Protein AF-A0A1B6M4B5-F1 (afdb_monomer_lite)

Structure (mmCIF, N/CA/C/O backbone):
data_AF-A0A1B6M4B5-F1
#
_entry.id   AF-A0A1B6M4B5-F1
#
loop_
_atom_site.group_PDB
_atom_site.id
_atom_site.type_symbol
_atom_site.label_atom_id
_atom_site.label_alt_id
_atom_site.label_comp_id
_atom_site.label_asym_id
_atom_site.label_entity_id
_atom_site.label_seq_id
_atom_site.pdbx_PDB_ins_code
_atom_site.Cartn_x
_atom_site.Cartn_y
_atom_site.Cartn_z
_atom_site.occupancy
_atom_site.B_iso_or_equiv
_atom_site.auth_seq_id
_atom_site.auth_comp_id
_atom_site.auth_asym_id
_atom_site.auth_atom_id
_atom_site.pdbx_PDB_model_num
ATOM 1 N N . MET A 1 1 ? -1.282 10.742 -8.623 1.00 77.25 1 MET A N 1
ATOM 2 C CA . MET A 1 1 ? -0.950 9.739 -9.670 1.00 77.25 1 MET A CA 1
ATOM 3 C C . MET A 1 1 ? -0.933 8.311 -9.118 1.00 77.25 1 MET A C 1
ATOM 5 O O . MET A 1 1 ? -1.640 7.479 -9.667 1.00 77.25 1 MET A O 1
ATOM 9 N N . ILE A 1 2 ? -0.213 8.031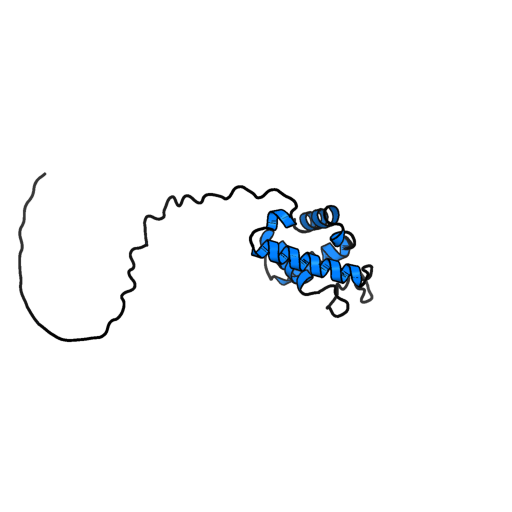 -8.024 1.00 92.38 2 ILE A N 1
ATOM 10 C CA . ILE A 1 2 ? -0.076 6.675 -7.445 1.00 92.38 2 ILE A CA 1
ATOM 11 C C . ILE A 1 2 ? -1.386 6.038 -6.992 1.00 92.38 2 ILE A C 1
ATOM 13 O O . ILE A 1 2 ? -1.622 4.876 -7.298 1.00 92.38 2 ILE A O 1
ATOM 17 N N . ILE A 1 3 ? -2.280 6.814 -6.380 1.00 93.06 3 ILE A N 1
ATOM 18 C CA . ILE A 1 3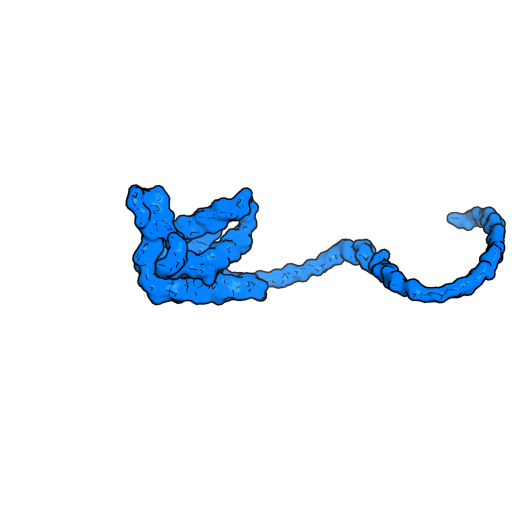 ? -3.611 6.338 -5.969 1.00 93.06 3 ILE A CA 1
ATOM 19 C C . ILE A 1 3 ? -4.362 5.682 -7.141 1.00 93.06 3 ILE A C 1
ATOM 21 O O . ILE A 1 3 ? -5.045 4.682 -6.957 1.00 93.06 3 ILE A O 1
ATOM 25 N N . ARG A 1 4 ? -4.199 6.185 -8.376 1.00 94.38 4 ARG A N 1
ATOM 26 C CA . ARG A 1 4 ? -4.843 5.594 -9.564 1.00 94.38 4 ARG A CA 1
ATOM 27 C C . ARG A 1 4 ? -4.273 4.213 -9.898 1.00 94.38 4 ARG A C 1
ATOM 29 O O . ARG A 1 4 ? -5.039 3.338 -10.276 1.00 94.38 4 ARG A O 1
ATOM 36 N N . ILE A 1 5 ? -2.961 4.029 -9.735 1.00 94.06 5 ILE A N 1
ATOM 37 C CA . ILE A 1 5 ? -2.277 2.745 -9.951 1.00 94.06 5 ILE A CA 1
ATOM 38 C C . ILE A 1 5 ? -2.714 1.732 -8.889 1.00 94.06 5 ILE A C 1
ATOM 40 O O . ILE A 1 5 ? -3.026 0.594 -9.220 1.00 94.06 5 ILE A O 1
ATOM 44 N N . LEU A 1 6 ? -2.788 2.145 -7.622 1.00 94.06 6 LEU A N 1
ATOM 45 C CA . LEU A 1 6 ? -3.238 1.267 -6.540 1.00 94.06 6 LEU A CA 1
ATOM 46 C C . LEU A 1 6 ? -4.714 0.892 -6.690 1.00 94.06 6 LEU A C 1
ATOM 48 O O . LEU A 1 6 ? -5.069 -0.271 -6.549 1.00 94.06 6 LEU A O 1
ATOM 52 N N . ARG A 1 7 ? -5.567 1.844 -7.079 1.00 94.69 7 ARG A N 1
ATOM 53 C CA . ARG A 1 7 ? -6.984 1.574 -7.349 1.00 94.69 7 ARG A CA 1
ATOM 54 C C . ARG A 1 7 ? -7.168 0.576 -8.494 1.00 94.69 7 ARG A C 1
ATOM 56 O O . ARG A 1 7 ? -8.068 -0.255 -8.439 1.00 94.69 7 ARG A O 1
ATOM 63 N N . ASP A 1 8 ? -6.330 0.654 -9.524 1.00 95.19 8 ASP A N 1
ATOM 64 C CA . ASP A 1 8 ? -6.285 -0.341 -10.596 1.00 95.19 8 ASP A CA 1
ATOM 65 C C . ASP A 1 8 ? -5.811 -1.718 -10.089 1.00 95.19 8 ASP A C 1
ATOM 67 O O . ASP A 1 8 ? -6.439 -2.734 -10.389 1.00 95.19 8 ASP A O 1
ATOM 71 N N . LEU A 1 9 ? -4.783 -1.762 -9.235 1.00 93.81 9 LEU A N 1
ATOM 72 C CA . LEU A 1 9 ? -4.328 -2.996 -8.586 1.00 93.81 9 LEU A CA 1
ATOM 73 C C . LEU A 1 9 ? -5.437 -3.656 -7.748 1.00 93.81 9 LEU A C 1
ATOM 75 O O . LEU A 1 9 ? -5.660 -4.854 -7.903 1.00 93.81 9 LEU A O 1
ATOM 79 N N . CYS A 1 10 ? -6.173 -2.889 -6.937 1.00 94.31 10 CYS A N 1
ATOM 80 C CA . CYS A 1 10 ? -7.315 -3.384 -6.156 1.00 94.31 10 CYS A CA 1
ATOM 81 C C . CYS A 1 10 ? -8.431 -3.970 -7.032 1.00 94.31 10 CYS A C 1
ATOM 83 O O . CYS A 1 10 ? -9.142 -4.869 -6.596 1.00 94.31 10 CYS A O 1
ATOM 85 N N . ARG A 1 11 ? -8.594 -3.482 -8.269 1.00 94.00 11 ARG A N 1
ATOM 86 C CA . ARG A 1 11 ? -9.589 -4.010 -9.217 1.00 94.00 11 ARG A CA 1
ATOM 87 C C . ARG A 1 11 ? -9.130 -5.298 -9.889 1.00 94.00 11 ARG A C 1
ATOM 89 O O . ARG A 1 11 ? -9.944 -6.187 -10.108 1.00 94.00 11 ARG A O 1
ATOM 96 N N . ARG A 1 12 ? -7.847 -5.390 -10.249 1.00 95.56 12 ARG A N 1
ATOM 97 C CA . ARG A 1 12 ? -7.286 -6.555 -10.955 1.00 95.56 12 ARG A CA 1
ATOM 98 C C . ARG A 1 12 ? -6.943 -7.716 -10.031 1.00 95.56 12 ARG A C 1
ATOM 100 O O . ARG A 1 12 ? -6.977 -8.859 -10.473 1.00 95.56 12 ARG A O 1
ATOM 107 N N . ASN A 1 13 ? -6.561 -7.432 -8.789 1.00 94.19 13 ASN A N 1
ATOM 108 C CA . ASN A 1 13 ? -6.131 -8.438 -7.829 1.00 94.19 13 ASN A CA 1
ATOM 109 C C . ASN A 1 13 ? -7.142 -8.549 -6.673 1.00 94.19 13 ASN A C 1
ATOM 111 O O . ASN A 1 13 ? -7.173 -7.658 -5.820 1.00 94.19 13 ASN A O 1
ATOM 115 N N . PRO A 1 14 ? -7.918 -9.649 -6.590 1.00 95.12 14 PRO A N 1
ATOM 116 C CA . PRO A 1 14 ? -8.906 -9.860 -5.532 1.00 95.12 14 PRO A CA 1
ATOM 117 C C . PRO A 1 14 ? -8.336 -9.786 -4.113 1.00 95.12 14 PRO A C 1
ATOM 119 O O . PRO A 1 14 ? -9.046 -9.369 -3.206 1.00 95.12 14 PRO A O 1
ATOM 122 N N . THR A 1 15 ? -7.056 -10.114 -3.909 1.00 96.56 15 THR A N 1
ATOM 123 C CA . THR A 1 15 ? -6.392 -9.983 -2.601 1.00 96.56 15 THR A CA 1
ATOM 124 C C . THR A 1 15 ? -6.340 -8.532 -2.119 1.00 96.56 15 THR A C 1
ATOM 126 O O . THR A 1 15 ? -6.353 -8.275 -0.921 1.00 96.56 15 THR A O 1
ATOM 129 N N . TRP A 1 16 ? -6.305 -7.573 -3.047 1.00 95.88 16 TRP A N 1
ATOM 130 C CA . TRP A 1 16 ? -6.233 -6.142 -2.750 1.00 95.88 16 TRP A CA 1
ATOM 131 C C . TRP A 1 16 ? -7.606 -5.467 -2.695 1.00 95.88 16 TRP A C 1
ATOM 133 O O . TRP A 1 16 ? -7.705 -4.332 -2.233 1.00 95.88 16 TRP A O 1
ATOM 143 N N . ALA A 1 17 ? -8.662 -6.149 -3.141 1.00 94.25 17 ALA A N 1
ATOM 144 C CA . ALA A 1 17 ? -10.024 -5.622 -3.170 1.00 94.25 17 ALA A CA 1
ATOM 145 C C . ALA A 1 17 ? -10.603 -5.250 -1.784 1.00 94.25 17 ALA A C 1
ATOM 147 O O . ALA A 1 17 ? -11.325 -4.255 -1.717 1.00 94.25 17 ALA A O 1
ATOM 148 N N . PRO A 1 18 ? -10.296 -5.967 -0.678 1.00 95.00 18 PRO A N 1
ATOM 149 C CA . PRO A 1 18 ? -10.784 -5.603 0.654 1.00 95.00 18 PRO A CA 1
ATOM 150 C C . PRO A 1 18 ? -10.216 -4.287 1.190 1.00 95.00 18 PRO A C 1
ATOM 152 O O . PRO A 1 18 ? -10.805 -3.691 2.091 1.00 95.00 18 PRO A O 1
ATOM 155 N N . LEU A 1 19 ? -9.070 -3.830 0.669 1.00 93.62 19 LEU A N 1
ATOM 156 C CA . LEU A 1 19 ? -8.479 -2.566 1.087 1.00 93.62 19 LEU A CA 1
ATOM 157 C C . LEU A 1 19 ? -9.391 -1.425 0.635 1.00 93.62 19 LEU A C 1
ATOM 159 O O . LEU A 1 19 ? -9.460 -1.092 -0.551 1.00 93.62 19 LEU A O 1
ATOM 163 N N . ASN A 1 20 ? -10.109 -0.837 1.590 1.00 91.94 20 ASN A N 1
ATOM 164 C CA . ASN A 1 20 ? -11.064 0.210 1.273 1.00 91.94 20 ASN A CA 1
ATOM 165 C C . ASN A 1 20 ? -10.347 1.442 0.662 1.00 91.94 20 ASN A C 1
ATOM 167 O O . ASN A 1 20 ? -9.166 1.685 0.947 1.00 91.94 20 ASN A O 1
ATOM 171 N N . PRO A 1 21 ? -11.036 2.233 -0.186 1.00 93.19 21 PRO A N 1
ATOM 172 C CA . PRO A 1 21 ? -10.405 3.349 -0.886 1.00 93.19 21 PRO A CA 1
ATOM 173 C C . PRO A 1 21 ? -9.773 4.387 0.045 1.00 93.19 21 PRO A C 1
ATOM 175 O O . PRO A 1 21 ? -8.709 4.912 -0.271 1.00 93.19 21 PRO A O 1
ATOM 178 N N . TRP A 1 22 ? -10.399 4.644 1.194 1.00 94.50 22 TRP A N 1
ATOM 179 C CA . TRP A 1 22 ? -9.927 5.626 2.163 1.00 94.50 22 TRP A CA 1
ATOM 180 C C . TRP A 1 22 ? -8.626 5.189 2.846 1.00 94.50 22 TRP A C 1
ATOM 182 O O . TRP A 1 22 ? -7.641 5.918 2.815 1.00 94.50 22 TRP A O 1
ATOM 192 N N . ALA A 1 23 ? -8.563 3.959 3.356 1.00 94.50 23 ALA A N 1
ATOM 193 C CA . ALA A 1 23 ? -7.370 3.362 3.946 1.00 94.50 23 ALA A CA 1
ATOM 194 C C . ALA A 1 23 ? -6.204 3.320 2.948 1.00 94.50 23 ALA A C 1
ATOM 196 O O . ALA A 1 23 ? -5.066 3.602 3.314 1.00 94.50 23 ALA A O 1
ATOM 197 N N . MET A 1 24 ? -6.474 3.021 1.674 1.00 95.31 24 MET A N 1
ATOM 198 C CA . MET A 1 24 ? -5.465 3.072 0.611 1.00 95.31 24 MET A CA 1
ATOM 199 C C . MET A 1 24 ? -4.934 4.497 0.382 1.00 95.31 24 MET A C 1
ATOM 201 O O . MET A 1 24 ? -3.726 4.686 0.207 1.00 95.31 24 MET A O 1
ATOM 205 N N . GLU A 1 25 ? -5.816 5.498 0.347 1.00 95.06 25 GLU A N 1
ATOM 206 C CA . GLU A 1 25 ? -5.442 6.904 0.165 1.00 95.06 25 GLU A CA 1
ATOM 207 C C . GLU A 1 25 ? -4.636 7.421 1.358 1.00 95.06 25 GLU A C 1
ATOM 209 O O . GLU A 1 25 ? -3.556 7.981 1.164 1.00 95.06 25 GLU A O 1
ATOM 214 N N . LEU A 1 26 ? -5.088 7.123 2.574 1.00 95.50 26 LEU A N 1
ATOM 215 C CA . LEU A 1 26 ? -4.419 7.471 3.822 1.00 95.50 26 LEU A CA 1
ATOM 216 C C . LEU A 1 26 ? -3.045 6.803 3.954 1.00 95.50 26 LEU A C 1
ATOM 218 O O . LEU A 1 26 ? -2.066 7.454 4.311 1.00 95.50 26 LEU A O 1
ATOM 222 N N . LEU A 1 27 ? -2.939 5.514 3.619 1.00 95.31 27 LEU A N 1
ATOM 223 C CA . LEU A 1 27 ? -1.659 4.809 3.560 1.00 95.31 27 LEU A CA 1
ATOM 224 C C . LEU A 1 27 ? -0.706 5.476 2.568 1.00 95.31 27 LEU A C 1
ATOM 226 O O . LEU A 1 27 ? 0.467 5.688 2.872 1.00 95.31 27 LEU A O 1
ATOM 230 N N . THR A 1 28 ? -1.209 5.800 1.376 1.00 95.06 28 THR A N 1
ATOM 231 C CA . THR A 1 28 ? -0.414 6.445 0.328 1.00 95.06 28 THR A CA 1
ATOM 232 C C . THR A 1 28 ? 0.099 7.802 0.795 1.00 95.06 28 THR A C 1
ATOM 234 O O . THR A 1 28 ? 1.278 8.094 0.609 1.00 95.06 28 THR A O 1
ATOM 237 N N . GLU A 1 29 ? -0.763 8.610 1.412 1.00 94.00 29 GLU A N 1
ATOM 238 C CA . GLU A 1 29 ? -0.405 9.910 1.978 1.00 94.00 29 GLU A CA 1
ATOM 239 C C . GLU A 1 29 ? 0.683 9.754 3.045 1.00 94.00 29 GLU A C 1
ATOM 241 O O . GLU A 1 29 ? 1.778 10.278 2.850 1.00 94.00 29 GLU A O 1
ATOM 246 N N . LYS A 1 30 ? 0.463 8.934 4.083 1.00 93.62 30 LYS A N 1
ATOM 247 C CA . LYS A 1 30 ? 1.431 8.746 5.178 1.00 93.62 30 LYS A CA 1
ATOM 248 C C . LYS A 1 30 ? 2.798 8.286 4.671 1.00 93.62 30 LYS A C 1
ATOM 250 O O . LYS A 1 30 ? 3.836 8.784 5.113 1.00 93.62 30 LYS A O 1
ATOM 255 N N . VAL A 1 31 ? 2.822 7.349 3.722 1.00 94.44 31 VAL A N 1
ATOM 256 C CA . VAL A 1 31 ? 4.073 6.825 3.156 1.00 94.44 31 VAL A CA 1
ATOM 257 C C . VAL A 1 31 ? 4.797 7.878 2.319 1.00 94.44 31 VAL A C 1
ATOM 259 O O . VAL A 1 31 ? 6.016 8.016 2.447 1.00 94.44 31 VAL A O 1
ATOM 262 N N . VAL A 1 32 ? 4.088 8.625 1.473 1.00 92.75 32 VAL A N 1
ATOM 263 C CA . VAL A 1 32 ? 4.705 9.648 0.615 1.00 92.75 32 VAL A CA 1
ATOM 264 C C . VAL A 1 32 ? 5.170 10.846 1.443 1.00 92.75 32 VAL A C 1
ATOM 266 O O . VAL A 1 32 ? 6.305 11.289 1.281 1.00 92.75 32 VAL A O 1
ATOM 269 N N . SER A 1 33 ? 4.354 11.315 2.385 1.00 92.75 33 SER A N 1
ATOM 270 C CA . SER A 1 33 ? 4.682 12.433 3.275 1.00 92.75 33 SER A CA 1
ATOM 271 C C . SER A 1 33 ? 5.886 12.133 4.175 1.00 92.75 33 SER A C 1
ATOM 273 O O . SER A 1 33 ? 6.675 13.029 4.469 1.00 92.75 33 SER A O 1
ATOM 275 N N . SER A 1 34 ? 6.119 10.861 4.527 1.00 92.69 34 SER A N 1
ATOM 276 C CA . SER A 1 34 ? 7.315 10.444 5.280 1.00 92.69 34 SER A CA 1
ATOM 277 C C . SER A 1 34 ? 8.646 10.623 4.530 1.00 92.69 34 SER A C 1
ATOM 279 O O . SER A 1 34 ? 9.709 10.523 5.139 1.00 92.69 34 SER A O 1
ATOM 281 N N . ALA A 1 35 ? 8.626 10.843 3.210 1.00 89.12 35 ALA A N 1
ATOM 282 C CA . ALA A 1 35 ? 9.840 10.891 2.393 1.00 89.12 35 ALA A CA 1
ATOM 283 C C . ALA A 1 35 ? 10.617 12.216 2.498 1.00 89.12 35 ALA A C 1
ATOM 285 O O . ALA A 1 35 ? 11.751 12.285 2.030 1.00 89.12 35 ALA A O 1
ATOM 286 N N . GLY A 1 36 ? 10.027 13.264 3.086 1.00 87.00 36 GLY A N 1
ATOM 287 C CA . GLY A 1 36 ? 10.688 14.561 3.284 1.00 87.00 36 GLY A CA 1
ATO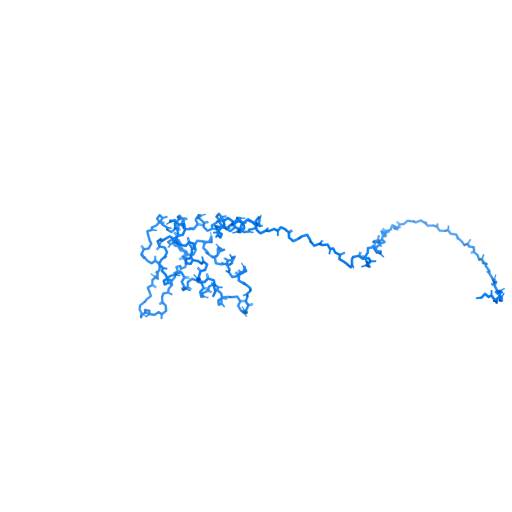M 288 C C . GLY A 1 36 ? 10.906 15.387 2.008 1.00 87.00 36 GLY A C 1
ATOM 289 O O . GLY A 1 36 ? 11.554 16.429 2.065 1.00 87.00 36 GLY A O 1
ATOM 290 N N . GLY A 1 37 ? 10.376 14.957 0.857 1.00 89.25 37 GLY A N 1
ATOM 291 C CA . GLY A 1 37 ? 10.489 15.693 -0.401 1.00 89.25 37 GLY A CA 1
ATOM 292 C C . GLY A 1 37 ? 9.751 15.043 -1.580 1.00 89.25 37 GLY A C 1
ATOM 293 O O . GLY A 1 37 ? 9.209 13.943 -1.448 1.00 89.25 37 GLY A O 1
ATOM 294 N N . PRO A 1 38 ? 9.717 15.714 -2.749 1.00 89.12 38 PRO A N 1
ATOM 295 C CA . PRO A 1 38 ? 9.091 15.182 -3.955 1.00 89.12 38 PRO A CA 1
ATOM 296 C C . PRO A 1 38 ? 9.774 13.896 -4.420 1.00 89.12 38 PRO A C 1
ATOM 298 O O . PRO A 1 38 ? 11.001 13.802 -4.424 1.00 89.12 38 PRO A O 1
ATOM 301 N N . MET A 1 39 ? 8.987 12.922 -4.878 1.00 92.56 39 MET A N 1
ATOM 302 C CA . MET A 1 39 ? 9.516 11.626 -5.294 1.00 92.56 39 MET A CA 1
ATOM 303 C C . MET A 1 39 ? 8.901 11.130 -6.605 1.00 92.56 39 MET A C 1
ATOM 305 O O . MET A 1 39 ? 7.724 11.389 -6.878 1.00 92.56 39 MET A O 1
ATOM 309 N N . PRO A 1 40 ? 9.674 10.401 -7.430 1.00 93.19 40 PRO A N 1
ATOM 310 C CA . PRO A 1 40 ? 9.159 9.835 -8.661 1.00 93.19 40 PRO A CA 1
ATOM 311 C C . PRO A 1 40 ? 8.140 8.725 -8.362 1.00 93.19 40 PRO A C 1
ATOM 313 O O . PRO A 1 40 ? 8.227 8.040 -7.340 1.00 93.19 40 PRO A O 1
ATOM 316 N N . PRO A 1 41 ? 7.192 8.479 -9.278 1.00 92.31 41 PRO A N 1
ATOM 317 C CA . PRO A 1 41 ? 6.094 7.555 -9.030 1.00 92.31 41 PRO A CA 1
ATOM 318 C C . PRO A 1 41 ? 6.548 6.104 -8.808 1.00 92.31 41 PRO A C 1
ATOM 320 O O . PRO A 1 41 ? 5.952 5.386 -8.009 1.00 92.31 41 PRO A O 1
ATOM 323 N N . GLY A 1 42 ? 7.620 5.670 -9.477 1.00 93.25 42 GLY A N 1
ATOM 324 C CA . GLY A 1 42 ? 8.189 4.341 -9.243 1.00 93.25 42 GLY A CA 1
ATOM 325 C C . GLY A 1 42 ? 8.664 4.161 -7.800 1.00 93.25 42 GLY A C 1
ATOM 326 O O . GLY A 1 42 ? 8.382 3.136 -7.188 1.00 93.25 42 GLY A O 1
ATOM 327 N N . GLU A 1 43 ? 9.311 5.182 -7.237 1.00 93.88 43 GLU A N 1
ATOM 328 C CA . GLU A 1 43 ? 9.804 5.150 -5.858 1.00 93.88 43 GLU A CA 1
ATOM 329 C C . GLU A 1 43 ? 8.661 5.240 -4.842 1.00 93.88 43 GLU A C 1
ATOM 331 O O . GLU A 1 43 ? 8.647 4.500 -3.861 1.00 93.88 43 GLU A O 1
ATOM 336 N N . ALA A 1 44 ? 7.650 6.075 -5.106 1.00 95.38 44 ALA A N 1
ATOM 337 C CA . ALA A 1 44 ? 6.451 6.134 -4.272 1.00 95.38 44 ALA A CA 1
ATOM 338 C C . ALA A 1 44 ? 5.741 4.772 -4.199 1.00 95.38 44 ALA A C 1
ATOM 340 O O . ALA A 1 44 ? 5.413 4.302 -3.111 1.00 95.38 44 ALA A O 1
ATOM 341 N N . LEU A 1 45 ? 5.542 4.105 -5.344 1.00 95.81 45 LEU A N 1
ATOM 342 C CA . LEU A 1 45 ? 4.930 2.776 -5.377 1.00 95.81 45 LEU A CA 1
ATOM 343 C C . LEU A 1 45 ? 5.773 1.753 -4.606 1.00 95.81 45 LEU A C 1
ATOM 345 O O . LEU A 1 45 ? 5.224 0.986 -3.820 1.00 95.81 45 LEU A O 1
ATOM 349 N N . ARG A 1 46 ? 7.097 1.763 -4.799 1.00 96.12 46 ARG A N 1
ATOM 350 C CA . ARG A 1 46 ? 8.015 0.881 -4.074 1.00 96.12 46 ARG A CA 1
ATOM 351 C C . ARG A 1 46 ? 7.876 1.041 -2.561 1.00 96.12 46 ARG A C 1
ATOM 353 O O . ARG A 1 46 ? 7.691 0.042 -1.876 1.00 96.12 46 ARG A O 1
ATOM 360 N N . ARG A 1 47 ? 7.907 2.273 -2.046 1.00 96.81 47 ARG A N 1
ATOM 361 C CA . ARG A 1 47 ? 7.788 2.533 -0.602 1.00 96.81 47 ARG A CA 1
ATOM 362 C C . ARG A 1 47 ? 6.445 2.100 -0.028 1.00 96.81 47 ARG A C 1
ATOM 364 O O . ARG A 1 47 ? 6.395 1.619 1.097 1.00 96.81 47 ARG A O 1
ATOM 371 N N . ILE A 1 48 ? 5.358 2.237 -0.787 1.00 96.38 48 ILE A N 1
ATOM 372 C CA . ILE A 1 48 ? 4.037 1.756 -0.352 1.00 96.38 48 ILE A CA 1
ATOM 373 C C . ILE A 1 48 ? 4.040 0.230 -0.241 1.00 96.38 48 ILE A C 1
ATOM 375 O O . ILE A 1 48 ? 3.544 -0.314 0.744 1.00 96.38 48 ILE A O 1
ATOM 379 N N . LEU A 1 49 ? 4.648 -0.463 -1.210 1.00 97.19 49 LEU A N 1
ATOM 380 C CA . LEU A 1 49 ? 4.832 -1.911 -1.132 1.00 97.19 49 LEU A CA 1
ATOM 381 C C . LEU A 1 49 ? 5.721 -2.305 0.054 1.00 97.19 49 LEU A C 1
ATOM 383 O O . LEU A 1 49 ? 5.406 -3.283 0.720 1.00 97.19 49 LEU A O 1
ATOM 387 N N . GLU A 1 50 ? 6.786 -1.556 0.351 1.00 97.06 50 GLU A N 1
ATOM 388 C CA . GLU A 1 50 ? 7.647 -1.771 1.527 1.00 97.06 50 GLU A CA 1
ATOM 389 C C . GLU A 1 50 ? 6.877 -1.598 2.842 1.00 97.06 50 GLU A C 1
ATOM 391 O O . GLU A 1 50 ? 6.956 -2.472 3.703 1.00 97.06 50 GLU A O 1
ATOM 396 N N . ALA A 1 51 ? 6.076 -0.537 2.972 1.00 96.25 51 ALA A N 1
ATOM 397 C CA . ALA A 1 51 ? 5.252 -0.284 4.154 1.00 96.25 51 ALA A CA 1
ATOM 398 C C . ALA A 1 51 ? 4.180 -1.365 4.371 1.00 96.25 51 ALA A C 1
ATOM 400 O O . ALA A 1 51 ? 3.932 -1.790 5.494 1.00 96.25 51 ALA A O 1
ATOM 401 N N . LEU A 1 52 ? 3.553 -1.855 3.302 1.00 95.88 52 LEU A N 1
ATOM 402 C CA . LEU A 1 52 ? 2.623 -2.981 3.407 1.00 95.88 52 LEU A CA 1
ATOM 403 C C . LEU A 1 52 ? 3.351 -4.283 3.743 1.00 95.88 52 LEU A C 1
ATOM 405 O O . LEU A 1 52 ? 2.895 -5.046 4.588 1.00 95.88 52 LEU A O 1
ATOM 409 N N . SER A 1 53 ? 4.509 -4.514 3.123 1.00 97.31 53 SER A N 1
ATOM 410 C CA . SER A 1 53 ? 5.316 -5.720 3.332 1.00 97.31 53 SER A CA 1
ATOM 411 C C . SER A 1 53 ? 5.867 -5.835 4.750 1.00 97.31 53 SER A C 1
ATOM 413 O O . SER A 1 53 ? 6.064 -6.955 5.224 1.00 97.31 53 SER A O 1
ATOM 415 N N . SER A 1 54 ? 6.116 -4.702 5.417 1.00 95.88 54 SER A N 1
ATOM 416 C CA . SER A 1 54 ? 6.554 -4.658 6.815 1.00 95.88 54 SER A CA 1
ATOM 417 C C . SER A 1 54 ? 5.441 -4.993 7.811 1.00 95.88 54 SER A C 1
ATOM 419 O O . SER A 1 54 ? 5.718 -5.105 9.002 1.00 95.88 54 SER A O 1
ATOM 421 N N . GLY A 1 55 ? 4.202 -5.182 7.342 1.00 95.25 55 GLY A N 1
ATOM 422 C CA . GLY A 1 55 ? 3.076 -5.570 8.182 1.00 95.25 55 GLY A CA 1
ATOM 423 C C . GLY A 1 55 ? 2.387 -4.395 8.873 1.00 95.25 55 GLY A C 1
ATOM 424 O O . GLY A 1 55 ? 1.819 -4.579 9.945 1.00 95.25 55 GLY A O 1
ATOM 425 N N . VAL A 1 56 ? 2.390 -3.195 8.273 1.00 94.94 56 VAL A N 1
ATOM 426 C CA . VAL A 1 56 ? 1.724 -2.000 8.839 1.00 94.94 56 VAL A CA 1
ATOM 427 C C . VAL A 1 56 ? 0.239 -2.226 9.174 1.00 94.94 56 VAL A C 1
ATOM 429 O O . VAL A 1 56 ? -0.284 -1.606 10.096 1.00 94.94 56 VAL A O 1
ATOM 432 N N . LEU A 1 57 ? -0.420 -3.138 8.447 1.00 94.56 57 LEU A N 1
ATOM 433 C CA . LEU A 1 57 ? -1.827 -3.507 8.624 1.00 94.56 57 LEU A CA 1
ATOM 434 C C . LEU A 1 57 ? -2.036 -4.752 9.496 1.00 94.56 57 LEU A C 1
ATOM 436 O O . LEU A 1 57 ? -3.180 -5.162 9.665 1.00 94.56 57 LEU A O 1
ATOM 440 N N . LEU A 1 58 ? -0.990 -5.407 10.002 1.00 94.69 58 LEU A N 1
ATOM 441 C CA . LEU A 1 58 ? -1.169 -6.577 10.868 1.00 94.69 58 LEU A CA 1
ATOM 442 C C . LEU A 1 58 ? -1.696 -6.151 12.251 1.00 94.69 58 LEU A C 1
ATOM 444 O O . LEU A 1 58 ? -1.489 -5.004 12.643 1.00 94.69 58 LEU A O 1
ATOM 448 N N . PRO A 1 59 ? -2.341 -7.047 13.025 1.00 87.56 59 PRO A N 1
ATOM 449 C CA . PRO A 1 59 ? -2.907 -6.694 14.333 1.00 87.56 59 PRO A CA 1
ATOM 450 C C . PRO A 1 59 ? -1.896 -6.145 15.353 1.00 87.56 59 PRO A C 1
ATOM 452 O O . PRO A 1 59 ? -2.286 -5.419 16.259 1.00 87.56 59 PRO A O 1
ATOM 455 N N . GLN A 1 60 ? -0.608 -6.488 15.223 1.00 84.56 60 GLN A N 1
ATOM 456 C CA . GLN A 1 60 ? 0.475 -5.940 16.057 1.00 84.56 60 GLN A CA 1
ATOM 457 C C . GLN A 1 60 ? 1.201 -4.750 15.401 1.00 84.56 60 GLN A C 1
ATOM 459 O O . GLN A 1 60 ? 2.176 -4.237 15.948 1.00 84.56 60 GLN A O 1
ATOM 464 N N . GLY A 1 61 ? 0.770 -4.343 14.207 1.00 83.81 61 GLY A N 1
ATOM 465 C CA . GLY A 1 61 ? 1.303 -3.196 13.487 1.00 83.81 61 GLY A CA 1
ATOM 466 C C . GLY A 1 61 ? 0.759 -1.868 14.022 1.00 83.81 61 GLY A C 1
ATOM 467 O O . GLY A 1 61 ? -0.182 -1.842 14.813 1.00 83.81 61 GLY A O 1
ATOM 468 N N . PRO A 1 62 ? 1.325 -0.737 13.575 1.00 85.81 62 PRO A N 1
ATOM 469 C CA . PRO A 1 62 ? 0.871 0.591 13.986 1.00 85.81 62 PRO A CA 1
ATOM 470 C C . PRO A 1 62 ? -0.544 0.949 13.490 1.00 85.81 62 PRO A C 1
ATOM 472 O O . PRO A 1 62 ? -1.139 1.888 14.013 1.00 85.81 62 PRO A O 1
ATOM 475 N N . GLY A 1 63 ? -1.082 0.237 12.490 1.00 86.88 63 GLY A N 1
ATOM 476 C CA . GLY A 1 63 ? -2.403 0.500 11.915 1.00 86.88 63 GLY A CA 1
ATOM 477 C C . GLY A 1 63 ? -2.475 1.791 11.090 1.00 86.88 63 GLY A C 1
ATOM 478 O O . GLY A 1 63 ? -1.463 2.438 10.803 1.00 86.88 63 GLY A O 1
ATOM 479 N N . LEU A 1 64 ? -3.691 2.168 10.679 1.00 93.31 64 LEU A N 1
ATOM 480 C CA . LEU A 1 64 ? -3.958 3.387 9.911 1.00 93.31 64 LEU A CA 1
ATOM 481 C C . LEU A 1 64 ? -4.948 4.284 10.653 1.00 93.31 64 LEU A C 1
ATOM 483 O O . LEU A 1 64 ? -6.140 4.249 10.379 1.00 93.31 64 LEU A O 1
ATOM 487 N N . LEU A 1 65 ? -4.448 5.116 11.567 1.00 93.75 65 LEU A N 1
ATOM 488 C CA . LEU A 1 65 ? -5.294 6.066 12.293 1.00 93.75 65 LEU A CA 1
ATOM 489 C C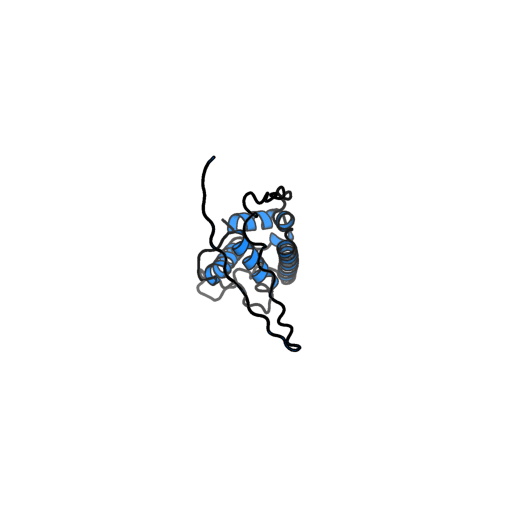 . LEU A 1 65 ? -5.934 7.090 11.347 1.00 93.75 65 LEU A C 1
ATOM 491 O O . LEU A 1 65 ? -5.205 7.805 10.646 1.00 93.75 65 LEU A O 1
ATOM 495 N N . ASP A 1 66 ? -7.260 7.177 11.386 1.00 94.69 66 ASP A N 1
ATOM 496 C CA . ASP A 1 66 ? -8.066 8.101 10.599 1.00 94.69 66 ASP A CA 1
ATOM 497 C C . ASP A 1 66 ? -7.997 9.537 11.161 1.00 94.69 66 ASP A C 1
ATOM 499 O O . ASP A 1 66 ? -8.433 9.771 12.288 1.00 94.69 66 ASP A O 1
ATOM 503 N N . PRO A 1 67 ? -7.454 10.519 10.414 1.00 93.81 67 PRO A N 1
ATOM 504 C CA . PRO A 1 67 ? -7.393 11.911 10.860 1.00 93.81 67 PRO A CA 1
ATOM 505 C C . PRO A 1 67 ? -8.742 12.645 10.775 1.00 93.81 67 PRO A C 1
ATOM 507 O O . PRO A 1 67 ? -8.840 13.774 11.255 1.00 93.81 67 PRO A O 1
ATOM 510 N N . CYS A 1 68 ? -9.751 12.059 10.124 1.00 93.94 68 CYS A N 1
ATOM 511 C CA . CYS A 1 68 ? -11.084 12.641 9.978 1.00 93.94 68 CYS A CA 1
ATOM 512 C C . CYS A 1 68 ? -12.049 12.223 11.096 1.00 93.94 68 CYS A C 1
ATOM 514 O O . CYS A 1 68 ? -13.146 12.775 11.179 1.00 93.94 68 CYS A O 1
ATOM 516 N N . GLU A 1 69 ? -11.638 11.301 11.967 1.00 93.75 69 GLU A N 1
ATOM 517 C CA . GLU A 1 69 ? -12.411 10.859 13.123 1.00 93.75 69 GLU A CA 1
ATOM 518 C C . GLU A 1 69 ? -11.941 11.554 14.405 1.00 93.75 69 GLU A C 1
ATOM 520 O O . GLU A 1 69 ? -10.761 11.858 14.587 1.00 93.75 69 GLU A O 1
ATOM 525 N N . LYS A 1 70 ? -12.883 11.831 15.314 1.00 93.62 70 LYS A N 1
ATOM 526 C CA . LYS A 1 70 ? -12.569 12.469 16.604 1.00 93.62 70 LYS A CA 1
ATOM 527 C C . LYS A 1 70 ? -11.881 11.497 17.566 1.00 93.62 70 LYS A C 1
ATOM 529 O O . LYS A 1 70 ? -10.970 11.887 18.293 1.00 93.62 70 LYS A O 1
ATOM 534 N N . GLU A 1 71 ? -12.359 10.259 17.588 1.00 93.94 71 GLU A N 1
ATOM 535 C CA . GLU A 1 71 ? -11.794 9.170 18.380 1.00 93.94 71 GLU A CA 1
ATOM 536 C C . GLU A 1 71 ? -10.711 8.435 17.572 1.00 93.94 71 GLU A C 1
ATOM 538 O O . GLU A 1 71 ? -10.734 8.478 16.340 1.00 93.94 71 GLU A O 1
ATOM 543 N N . PRO A 1 72 ? -9.757 7.745 18.224 1.00 90.62 72 PRO A N 1
ATOM 544 C CA . PRO A 1 72 ? -8.690 7.042 17.524 1.00 90.62 72 PRO A CA 1
ATOM 545 C C . PRO A 1 72 ? -9.220 5.790 16.804 1.00 90.62 72 PRO A C 1
ATOM 547 O O . PRO A 1 72 ? -9.223 4.689 17.354 1.00 90.62 72 PRO A O 1
ATOM 550 N N . VAL A 1 73 ? -9.666 5.966 15.559 1.00 92.75 73 VAL A N 1
ATOM 551 C CA . VAL A 1 73 ? -10.236 4.908 14.712 1.00 92.75 73 VAL A CA 1
ATOM 552 C C . VAL A 1 73 ? -9.203 4.422 13.694 1.00 92.75 73 VAL A C 1
ATOM 554 O O . VAL A 1 73 ? -8.552 5.217 13.020 1.00 92.75 73 VAL A O 1
ATOM 557 N N . ASP A 1 74 ? -9.058 3.102 13.557 1.00 92.62 74 ASP A N 1
ATOM 558 C CA . ASP A 1 74 ? -8.275 2.490 12.477 1.00 92.62 74 ASP A CA 1
ATOM 559 C C . ASP A 1 74 ? -9.108 2.461 11.185 1.00 92.62 74 ASP A C 1
ATOM 561 O O . ASP A 1 74 ? -10.084 1.719 11.076 1.00 92.62 74 ASP A O 1
ATOM 565 N N . ALA A 1 75 ? -8.688 3.212 10.169 1.00 94.19 75 ALA A N 1
ATOM 566 C CA . ALA A 1 75 ? -9.302 3.237 8.843 1.00 94.19 75 ALA A CA 1
ATOM 567 C C . ALA A 1 75 ? -9.294 1.855 8.161 1.00 94.19 75 ALA A C 1
ATOM 569 O O . ALA A 1 75 ? -10.067 1.611 7.233 1.00 94.19 75 ALA A O 1
ATOM 570 N N . SER A 1 76 ? -8.431 0.936 8.610 1.00 91.94 76 SER A N 1
ATOM 571 C CA . SER A 1 76 ? -8.365 -0.444 8.124 1.00 91.94 76 SER A CA 1
ATOM 572 C C . SER A 1 76 ? -9.170 -1.448 8.961 1.00 91.94 76 SER A C 1
ATOM 574 O O . SER A 1 76 ? -9.160 -2.635 8.639 1.00 91.94 76 SER A O 1
ATOM 576 N N . ALA A 1 77 ? -9.923 -1.001 9.977 1.00 89.88 77 ALA A N 1
ATOM 577 C CA . ALA A 1 77 ? -10.658 -1.860 10.916 1.00 89.88 77 ALA A CA 1
ATOM 578 C C . ALA A 1 77 ? -11.626 -2.856 10.252 1.00 89.88 77 ALA A C 1
ATOM 580 O O . ALA A 1 77 ? -11.861 -3.931 10.797 1.00 89.88 77 ALA A O 1
ATOM 581 N N . GLY A 1 78 ? -12.148 -2.538 9.063 1.00 90.56 78 GLY A N 1
ATOM 582 C CA . GLY A 1 78 ? -13.016 -3.437 8.293 1.00 90.56 78 GLY A CA 1
ATOM 583 C C . GLY A 1 78 ? -12.320 -4.678 7.714 1.00 90.56 78 GLY A C 1
ATOM 584 O O . GLY A 1 78 ? -13.005 -5.574 7.228 1.00 90.56 78 GLY A O 1
ATOM 585 N N . LEU A 1 79 ? -10.983 -4.747 7.747 1.00 94.62 79 LEU A N 1
ATOM 586 C CA . LEU A 1 79 ? -10.224 -5.905 7.278 1.00 94.62 79 LEU A CA 1
ATOM 587 C C . LEU A 1 79 ? -10.193 -7.019 8.326 1.00 94.62 79 LEU A C 1
ATOM 589 O O . LEU A 1 79 ? -9.787 -6.802 9.473 1.00 94.62 79 LEU A O 1
ATOM 593 N N . THR A 1 80 ? -10.511 -8.240 7.898 1.00 95.88 80 THR A N 1
ATOM 594 C CA . THR A 1 80 ? -10.333 -9.434 8.732 1.00 95.88 80 THR A CA 1
ATOM 595 C C . THR A 1 80 ? -8.843 -9.745 8.944 1.00 95.88 80 THR A C 1
ATOM 597 O O . THR A 1 80 ? -8.009 -9.345 8.124 1.00 95.88 80 THR A O 1
ATOM 600 N N . PRO A 1 81 ? -8.471 -10.494 10.002 1.00 94.88 81 PRO A N 1
ATOM 601 C CA . PRO A 1 81 ? -7.084 -10.918 10.208 1.00 94.88 81 PRO A CA 1
ATOM 602 C C . PRO A 1 81 ? -6.488 -11.628 8.984 1.00 94.88 81 PRO A C 1
ATOM 604 O O . PRO A 1 81 ? -5.398 -11.273 8.545 1.00 94.88 81 PRO A O 1
ATOM 607 N N . GLN A 1 82 ? -7.255 -12.525 8.354 1.00 96.69 82 GLN A N 1
ATOM 608 C CA . GLN A 1 82 ? -6.825 -13.221 7.139 1.00 96.69 82 GLN A CA 1
ATOM 609 C C . GLN A 1 82 ? -6.579 -12.253 5.975 1.00 96.69 82 GLN A C 1
ATOM 611 O O . GLN A 1 82 ? -5.558 -12.342 5.304 1.00 96.69 82 GLN A O 1
ATOM 616 N N . GLN A 1 83 ? -7.469 -11.279 5.756 1.00 96.75 83 GLN A N 1
ATOM 617 C CA . GLN A 1 83 ? -7.283 -10.286 4.692 1.00 96.75 83 GLN A CA 1
ATOM 618 C C . GLN A 1 83 ? -6.027 -9.437 4.914 1.00 96.75 83 GLN A C 1
ATOM 620 O O . GLN A 1 83 ? -5.341 -9.092 3.954 1.00 96.75 83 GLN A O 1
ATOM 625 N N . ARG A 1 84 ? -5.706 -9.106 6.172 1.00 96.50 84 ARG A N 1
ATOM 626 C CA . ARG A 1 84 ? -4.483 -8.370 6.533 1.00 96.50 84 ARG A CA 1
ATOM 627 C C . ARG A 1 84 ? -3.229 -9.193 6.221 1.00 96.50 84 ARG A C 1
ATOM 629 O O . ARG A 1 84 ? -2.268 -8.649 5.669 1.00 96.50 84 ARG A O 1
ATOM 636 N N . GLU A 1 85 ? -3.242 -10.488 6.525 1.00 97.25 85 GLU A N 1
ATOM 637 C CA . GLU A 1 85 ? -2.156 -11.416 6.188 1.00 97.25 85 GLU A CA 1
ATOM 638 C C . GLU A 1 85 ? -1.998 -11.584 4.674 1.00 97.25 85 GLU A C 1
ATOM 640 O O . GLU A 1 85 ? -0.891 -11.428 4.154 1.00 97.25 85 GLU A O 1
ATOM 645 N N . ASP A 1 86 ? -3.097 -11.804 3.951 1.00 97.94 86 ASP A N 1
ATOM 646 C CA . ASP A 1 86 ? -3.089 -11.984 2.498 1.00 97.94 86 ASP A CA 1
ATOM 647 C C . ASP A 1 86 ? -2.570 -10.727 1.780 1.00 97.94 86 ASP A C 1
ATOM 649 O O . ASP A 1 86 ? -1.731 -10.820 0.878 1.00 97.94 86 ASP A O 1
ATOM 653 N N . LEU A 1 87 ? -3.011 -9.535 2.207 1.00 97.12 87 LEU A N 1
ATOM 654 C CA . LEU A 1 87 ? -2.502 -8.248 1.719 1.00 97.12 87 LEU A CA 1
ATOM 655 C C . LEU A 1 87 ? -0.997 -8.113 1.959 1.00 97.12 87 LEU A C 1
ATOM 657 O O . LEU A 1 87 ? -0.255 -7.741 1.047 1.00 97.12 87 LEU A O 1
ATOM 661 N N . THR A 1 88 ? -0.541 -8.444 3.168 1.00 97.75 88 THR A N 1
ATOM 662 C CA . THR A 1 88 ? 0.873 -8.365 3.554 1.00 97.75 88 THR A CA 1
ATOM 663 C C . THR A 1 88 ? 1.719 -9.323 2.709 1.00 97.75 88 THR A C 1
ATOM 665 O O . THR A 1 88 ? 2.713 -8.910 2.109 1.00 97.75 88 THR A O 1
ATOM 668 N N . ALA A 1 89 ? 1.297 -10.582 2.571 1.00 98.25 89 ALA A N 1
ATOM 669 C CA . ALA A 1 89 ? 1.980 -11.586 1.758 1.00 98.25 89 ALA A CA 1
ATOM 670 C C . ALA A 1 89 ? 2.010 -11.198 0.267 1.00 98.25 89 ALA A C 1
ATOM 672 O O . ALA A 1 89 ? 3.040 -11.331 -0.407 1.00 98.25 89 ALA A O 1
ATOM 673 N N . SER A 1 90 ? 0.901 -10.659 -0.248 1.00 98.12 90 SER A N 1
ATOM 674 C CA . SER A 1 90 ? 0.805 -10.161 -1.622 1.00 98.12 90 SER A CA 1
ATOM 675 C C . SER A 1 90 ? 1.742 -8.975 -1.863 1.00 98.12 90 SER A C 1
ATOM 677 O O . SER A 1 90 ? 2.467 -8.953 -2.862 1.00 98.12 90 SER A O 1
ATOM 679 N N . ALA A 1 91 ? 1.809 -8.026 -0.924 1.00 98.00 91 ALA A N 1
ATOM 680 C CA . ALA A 1 91 ? 2.735 -6.897 -0.978 1.00 98.00 91 ALA A CA 1
ATOM 681 C C . ALA A 1 91 ? 4.199 -7.354 -0.950 1.00 98.00 91 ALA A C 1
ATOM 683 O O . ALA A 1 91 ? 4.987 -6.904 -1.782 1.00 98.00 91 ALA A O 1
ATOM 684 N N . GLN A 1 92 ? 4.551 -8.315 -0.090 1.00 98.44 92 GLN A N 1
ATOM 685 C CA . GLN A 1 92 ? 5.899 -8.893 -0.033 1.00 98.44 92 GLN A CA 1
ATOM 686 C C . GLN A 1 92 ? 6.298 -9.549 -1.357 1.00 98.44 92 GLN A C 1
ATOM 688 O O . GLN A 1 92 ? 7.454 -9.468 -1.785 1.00 98.44 92 GLN A O 1
ATOM 693 N N . HIS A 1 93 ? 5.359 -10.227 -2.020 1.00 98.31 93 HIS A N 1
ATOM 694 C CA . HIS A 1 93 ? 5.601 -10.791 -3.343 1.00 98.31 93 HIS A CA 1
ATOM 695 C C . HIS A 1 93 ? 5.786 -9.701 -4.404 1.00 98.31 93 HIS A C 1
ATOM 697 O O . HIS A 1 93 ? 6.766 -9.735 -5.151 1.00 98.31 93 HIS A O 1
ATOM 703 N N . ALA A 1 94 ? 4.902 -8.703 -4.430 1.00 97.88 94 ALA A N 1
ATOM 704 C CA . ALA A 1 94 ? 4.990 -7.574 -5.348 1.00 97.88 94 ALA A CA 1
ATOM 705 C C . ALA A 1 94 ? 6.298 -6.782 -5.175 1.00 97.88 94 ALA A C 1
ATOM 707 O O . ALA A 1 94 ? 6.924 -6.407 -6.167 1.00 97.88 94 ALA A O 1
ATOM 708 N N . LEU A 1 95 ? 6.762 -6.589 -3.939 1.00 98.00 95 LEU A N 1
ATOM 709 C CA . LEU A 1 95 ? 8.030 -5.929 -3.641 1.00 98.00 95 LEU A CA 1
ATOM 710 C C . LEU A 1 95 ? 9.230 -6.716 -4.183 1.00 98.00 95 LEU A C 1
ATOM 712 O O . LEU A 1 95 ? 10.136 -6.133 -4.780 1.00 98.00 95 LEU A O 1
ATOM 716 N N . ARG A 1 96 ? 9.227 -8.050 -4.050 1.00 98.38 96 ARG A N 1
ATOM 717 C CA . ARG A 1 96 ? 10.256 -8.905 -4.665 1.00 98.38 96 ARG A CA 1
ATOM 718 C C . ARG A 1 96 ? 10.240 -8.779 -6.187 1.00 98.38 96 ARG A C 1
ATOM 720 O O . ARG A 1 96 ? 11.293 -8.577 -6.787 1.00 98.38 96 ARG A O 1
ATOM 727 N N . LEU A 1 97 ? 9.064 -8.822 -6.818 1.00 97.75 97 LEU A N 1
ATOM 728 C CA . LEU A 1 97 ? 8.939 -8.579 -8.261 1.00 97.75 97 LEU A CA 1
ATOM 729 C C . LEU A 1 97 ? 9.502 -7.206 -8.647 1.00 97.75 97 LEU A C 1
ATOM 731 O O . LEU A 1 97 ? 10.212 -7.099 -9.646 1.00 97.75 97 LEU A O 1
ATOM 735 N N . PHE A 1 98 ? 9.249 -6.174 -7.842 1.00 95.81 98 PHE A N 1
ATOM 736 C CA . PHE A 1 98 ? 9.806 -4.840 -8.041 1.00 95.81 98 PHE A CA 1
ATOM 737 C C . PHE A 1 98 ? 11.344 -4.858 -8.009 1.00 95.81 98 PHE A C 1
ATOM 739 O O . PHE A 1 98 ? 11.981 -4.378 -8.949 1.00 95.81 98 PHE A O 1
ATOM 746 N N . ALA A 1 99 ? 11.945 -5.470 -6.982 1.00 95.75 99 ALA A N 1
ATOM 747 C CA . ALA A 1 99 ? 13.398 -5.569 -6.818 1.00 95.75 99 ALA A CA 1
ATOM 748 C C . ALA A 1 99 ? 14.081 -6.306 -7.985 1.00 95.75 99 ALA A C 1
ATOM 750 O O . ALA A 1 99 ? 15.146 -5.896 -8.448 1.00 95.75 99 ALA A O 1
ATOM 751 N N . PHE A 1 100 ? 13.430 -7.338 -8.529 1.00 96.62 100 PHE A N 1
ATOM 752 C CA . PHE A 1 100 ? 13.916 -8.092 -9.689 1.00 96.62 100 PHE A CA 1
ATOM 753 C C . PHE A 1 100 ? 13.493 -7.495 -11.043 1.00 96.62 100 PHE A C 1
ATOM 755 O O . PHE A 1 100 ? 13.553 -8.181 -12.063 1.00 96.62 100 PHE A O 1
ATOM 762 N N . ARG A 1 101 ? 13.089 -6.213 -11.086 1.00 94.38 101 ARG A N 1
ATOM 763 C CA . ARG A 1 101 ? 12.696 -5.476 -12.309 1.00 94.38 101 ARG A CA 1
ATOM 764 C C . ARG A 1 101 ? 11.500 -6.087 -13.056 1.00 94.38 101 ARG A C 1
ATOM 766 O O . ARG A 1 101 ? 11.305 -5.845 -14.245 1.00 94.38 101 ARG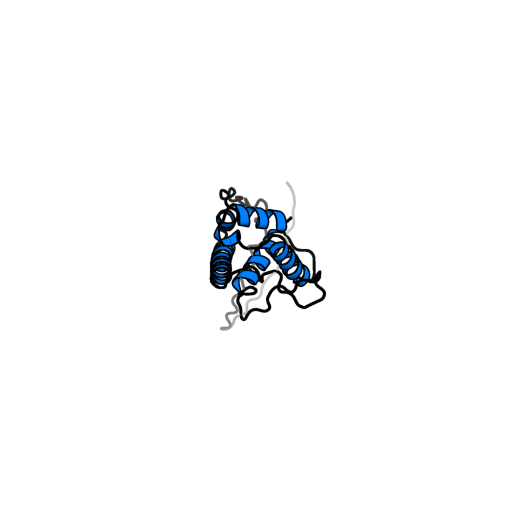 A O 1
ATOM 773 N N . GLN A 1 102 ? 10.652 -6.830 -12.352 1.00 95.88 102 GLN A N 1
ATOM 774 C CA . GLN A 1 102 ? 9.427 -7.455 -12.861 1.00 95.88 102 GLN A CA 1
ATOM 775 C C . GLN A 1 102 ? 8.161 -6.664 -12.487 1.00 95.88 102 GLN A C 1
ATOM 777 O O . GLN A 1 102 ? 7.073 -7.228 -12.392 1.00 95.88 102 GLN A O 1
ATOM 782 N N . ILE A 1 103 ? 8.282 -5.344 -12.304 1.00 95.56 103 ILE A N 1
ATOM 783 C CA . ILE A 1 103 ? 7.164 -4.446 -11.962 1.00 95.56 103 ILE A CA 1
ATOM 784 C C . ILE A 1 103 ? 5.993 -4.534 -12.956 1.00 95.56 103 ILE A C 1
ATOM 786 O O . ILE A 1 103 ? 4.843 -4.383 -12.560 1.00 95.56 103 ILE A O 1
ATOM 790 N N . HIS A 1 104 ? 6.263 -4.851 -14.226 1.00 95.31 104 HIS A N 1
ATOM 791 C CA . HIS A 1 104 ? 5.237 -5.046 -15.254 1.00 95.31 104 HIS A CA 1
ATOM 792 C C . HIS A 1 104 ? 4.202 -6.115 -14.855 1.00 95.31 104 HIS A C 1
ATOM 794 O O . HIS A 1 104 ? 3.017 -5.938 -15.116 1.00 95.31 104 HIS A O 1
ATOM 800 N N . LYS A 1 105 ? 4.613 -7.160 -14.118 1.00 96.06 105 LYS A N 1
ATOM 801 C CA . LYS A 1 105 ? 3.697 -8.179 -13.580 1.00 96.06 105 LYS A CA 1
ATOM 802 C C . LYS A 1 105 ? 2.773 -7.612 -12.503 1.00 96.06 105 LYS A C 1
ATOM 804 O O . LYS A 1 105 ? 1.583 -7.899 -12.508 1.00 96.06 105 LYS A O 1
ATOM 809 N N . VAL A 1 106 ? 3.302 -6.770 -11.612 1.00 95.12 106 VAL A N 1
ATOM 810 C CA . VAL A 1 106 ? 2.511 -6.081 -10.572 1.00 95.12 106 VAL A CA 1
ATOM 811 C C . VAL A 1 106 ? 1.495 -5.129 -11.216 1.00 95.12 106 VAL A C 1
ATOM 813 O O . VAL A 1 106 ? 0.322 -5.085 -10.840 1.00 95.12 106 VAL A O 1
ATOM 816 N N . LEU A 1 107 ? 1.932 -4.405 -12.247 1.00 95.19 107 LEU A N 1
ATOM 817 C CA . LEU A 1 107 ? 1.099 -3.479 -13.013 1.00 95.19 107 LEU A CA 1
ATOM 818 C C . LEU A 1 107 ? 0.120 -4.180 -13.970 1.00 95.19 107 LEU A C 1
ATOM 820 O O . LEU A 1 107 ? -0.741 -3.510 -14.526 1.00 95.19 107 LEU A O 1
ATOM 824 N N . GLY A 1 108 ? 0.211 -5.503 -14.147 1.00 94.31 108 GLY A N 1
ATOM 825 C CA . GLY A 1 108 ? -0.661 -6.246 -15.061 1.00 94.31 108 GLY A CA 1
ATOM 826 C C . GLY A 1 108 ? -0.484 -5.839 -16.525 1.00 94.31 108 GLY A C 1
ATOM 827 O O . GLY A 1 108 ? -1.457 -5.808 -17.270 1.00 94.31 108 GLY A O 1
ATOM 828 N N . MET A 1 109 ? 0.742 -5.494 -16.921 1.00 95.12 109 MET A N 1
ATOM 829 C CA . MET A 1 109 ? 1.077 -5.042 -18.270 1.00 95.12 109 MET A CA 1
ATOM 830 C C . MET A 1 109 ? 2.199 -5.883 -18.882 1.00 95.12 109 MET A C 1
ATOM 832 O O . MET A 1 109 ? 2.952 -6.564 -18.181 1.00 95.12 109 MET A O 1
ATOM 836 N N . GLU A 1 110 ? 2.344 -5.792 -20.201 1.00 94.56 110 GLU A N 1
ATOM 837 C CA . GLU A 1 110 ? 3.490 -6.365 -20.898 1.00 94.56 110 GLU A CA 1
ATOM 838 C C . GLU A 1 110 ? 4.790 -5.642 -20.511 1.00 94.56 110 GLU A C 1
ATOM 840 O O . GLU A 1 110 ? 4.801 -4.448 -20.185 1.00 94.56 110 GLU A O 1
ATOM 845 N N . MET A 1 111 ? 5.909 -6.370 -20.525 1.00 93.56 111 MET A N 1
ATOM 846 C CA . MET A 1 111 ? 7.211 -5.759 -20.293 1.00 93.56 111 MET A CA 1
ATOM 847 C C . MET A 1 111 ? 7.524 -4.777 -21.423 1.00 93.56 111 MET A C 1
ATOM 849 O O . MET A 1 111 ? 7.554 -5.149 -22.593 1.00 93.56 111 MET A O 1
ATOM 853 N N . LEU A 1 112 ? 7.815 -3.526 -21.061 1.00 90.12 112 LEU A N 1
ATOM 854 C CA . LEU A 1 112 ? 8.255 -2.536 -22.037 1.00 90.12 112 LEU A CA 1
ATOM 855 C C . LEU A 1 112 ? 9.545 -3.007 -22.737 1.00 90.12 112 LEU A C 1
ATOM 857 O O . LEU A 1 112 ? 10.391 -3.644 -22.093 1.00 90.12 112 LEU A O 1
ATOM 861 N N . PRO A 1 113 ? 9.734 -2.666 -24.026 1.00 89.19 113 PRO A N 1
ATOM 862 C CA . PRO A 1 113 ? 10.959 -2.980 -24.744 1.00 89.19 113 PRO A CA 1
ATOM 863 C C . PRO A 1 113 ? 12.175 -2.486 -23.963 1.00 89.19 113 PRO A C 1
ATOM 865 O O . PRO A 1 113 ? 12.211 -1.343 -23.505 1.00 89.19 113 PRO A O 1
ATOM 868 N N . GLN A 1 114 ? 13.186 -3.342 -23.811 1.00 80.25 114 GLN A N 1
ATOM 869 C CA . GLN A 1 114 ? 14.439 -2.938 -23.183 1.00 80.25 114 GLN A CA 1
ATOM 870 C C . GLN A 1 114 ? 15.063 -1.831 -24.033 1.00 80.25 114 GLN A C 1
ATOM 872 O O . GLN A 1 114 ? 15.448 -2.067 -25.182 1.00 80.25 114 GLN A O 1
ATOM 877 N N . THR A 1 115 ? 15.166 -0.624 -23.475 1.00 72.69 115 THR A N 1
ATOM 878 C CA . THR A 1 115 ? 15.896 0.468 -24.114 1.00 72.69 115 THR A CA 1
ATOM 879 C C . THR A 1 115 ? 17.339 0.015 -24.276 1.00 72.69 115 THR A C 1
ATOM 881 O O . THR A 1 115 ? 18.106 -0.029 -23.313 1.00 72.69 115 THR A O 1
ATOM 884 N N . LYS A 1 116 ? 17.719 -0.353 -25.503 1.00 70.25 116 LYS A N 1
ATOM 885 C CA . LYS A 1 116 ? 19.116 -0.580 -25.864 1.00 70.25 116 LYS A CA 1
ATOM 886 C C . LYS A 1 116 ? 19.804 0.775 -25.752 1.00 70.25 116 LYS A C 1
ATOM 888 O O . LYS A 1 116 ? 19.754 1.575 -26.681 1.00 70.25 116 LYS A O 1
ATOM 893 N N . PHE A 1 117 ? 20.394 1.063 -24.596 1.00 63.47 117 PHE A N 1
ATOM 894 C CA . PHE A 1 117 ? 21.311 2.183 -24.453 1.00 63.47 117 PHE A CA 1
ATOM 895 C C . PHE A 1 117 ? 22.490 1.917 -25.389 1.00 63.47 117 PHE A C 1
ATOM 897 O O . PHE A 1 117 ? 23.427 1.213 -25.029 1.00 63.47 117 PHE A O 1
ATOM 904 N N . ILE A 1 118 ? 22.421 2.435 -26.615 1.00 60.59 118 ILE A N 1
ATOM 905 C CA . ILE A 1 118 ? 23.583 2.564 -27.489 1.00 60.59 118 ILE A CA 1
ATOM 906 C C . ILE A 1 118 ? 24.371 3.739 -26.906 1.00 60.59 118 ILE A C 1
ATOM 908 O O . ILE A 1 118 ? 23.900 4.878 -27.006 1.00 60.59 118 ILE A O 1
ATOM 912 N N . PRO A 1 119 ? 25.526 3.522 -26.255 1.00 55.50 119 PRO A N 1
ATOM 913 C CA . PRO A 1 119 ? 26.284 4.615 -25.678 1.00 55.50 119 PRO A CA 1
ATOM 914 C C . PRO A 1 119 ? 26.924 5.379 -26.837 1.00 55.50 119 PRO A C 1
ATOM 916 O O . PRO A 1 119 ? 27.994 5.015 -27.314 1.00 55.50 119 PRO A O 1
ATOM 919 N N . LYS A 1 120 ? 26.285 6.451 -27.311 1.00 56.66 120 LYS A N 1
ATOM 920 C CA . LYS A 1 120 ? 26.844 7.295 -28.380 1.00 56.66 120 LYS A CA 1
ATOM 921 C C . LYS A 1 120 ? 28.075 8.116 -27.949 1.00 56.66 120 LYS A C 1
ATOM 923 O O . LYS A 1 120 ? 28.585 8.872 -28.762 1.00 56.66 120 LYS A O 1
ATOM 928 N N . TYR A 1 121 ? 28.590 7.957 -26.720 1.00 54.94 121 TYR A N 1
ATOM 929 C CA . TYR A 1 121 ? 29.702 8.770 -26.197 1.00 54.94 121 TYR A CA 1
ATOM 930 C C . TYR A 1 121 ? 30.687 8.057 -25.247 1.00 54.94 121 TYR A C 1
ATOM 932 O O . TYR A 1 121 ? 31.370 8.726 -24.478 1.00 54.94 121 TYR A O 1
ATOM 940 N N . ASN A 1 122 ? 30.838 6.726 -25.276 1.00 51.94 122 ASN A N 1
ATOM 941 C CA . ASN A 1 122 ? 31.780 6.054 -24.355 1.00 51.94 122 ASN A CA 1
ATOM 942 C C . ASN A 1 122 ? 33.245 5.987 -24.844 1.00 51.94 122 ASN A C 1
ATOM 944 O O . ASN A 1 122 ? 33.990 5.105 -24.427 1.00 51.94 122 ASN A O 1
ATOM 948 N N . ASN A 1 123 ? 33.684 6.913 -25.707 1.00 54.03 123 ASN A N 1
ATOM 949 C CA . ASN A 1 123 ? 35.059 6.916 -26.227 1.00 54.03 123 ASN A CA 1
ATOM 950 C C . ASN A 1 123 ? 36.059 7.741 -25.399 1.00 54.03 123 ASN A C 1
ATOM 952 O O . ASN A 1 123 ? 37.206 7.903 -25.799 1.00 54.03 123 ASN A O 1
ATOM 956 N N . TYR A 1 124 ? 35.664 8.245 -24.230 1.00 54.84 124 TYR A N 1
ATOM 957 C CA . TYR A 1 124 ? 36.577 8.927 -23.318 1.00 54.84 124 TYR A CA 1
ATOM 958 C C . TYR A 1 124 ? 36.413 8.359 -21.910 1.00 54.84 124 TYR A C 1
ATOM 960 O O . TYR A 1 124 ? 35.367 8.539 -21.298 1.00 54.84 124 TYR A O 1
ATOM 968 N N . ARG A 1 125 ? 37.501 7.783 -21.372 1.00 54.75 125 ARG A N 1
ATOM 969 C CA . ARG A 1 125 ? 37.757 7.445 -19.948 1.00 54.75 125 ARG A CA 1
ATOM 970 C C . ARG A 1 125 ? 37.701 5.971 -19.512 1.00 54.75 125 ARG A C 1
ATOM 972 O O . ARG A 1 125 ? 37.362 5.696 -18.368 1.00 54.75 125 ARG A O 1
ATOM 979 N N . PHE A 1 126 ? 38.240 5.049 -20.311 1.00 52.06 126 PHE A N 1
ATOM 980 C CA . PHE A 1 126 ? 38.816 3.799 -19.766 1.00 52.06 126 PHE A CA 1
ATOM 981 C C . PHE A 1 126 ? 40.341 3.728 -19.936 1.00 52.06 126 PHE A C 1
ATOM 983 O O . PHE A 1 126 ? 40.917 2.695 -20.250 1.00 52.06 126 PHE A O 1
ATOM 990 N N . GLY A 1 127 ? 41.005 4.859 -19.681 1.00 53.56 127 GLY A N 1
ATOM 991 C CA . GLY A 1 127 ? 42.462 4.996 -19.642 1.00 53.56 127 GLY A CA 1
ATOM 992 C C . GLY A 1 127 ? 42.980 5.428 -18.270 1.00 53.56 127 GLY A C 1
ATOM 993 O O . GLY A 1 127 ? 43.758 6.368 -18.179 1.00 53.56 127 GLY A O 1
ATOM 994 N N . ARG A 1 128 ? 42.540 4.790 -17.181 1.00 54.47 128 ARG A N 1
ATOM 995 C CA . ARG A 1 128 ? 43.259 4.858 -15.897 1.00 54.47 128 ARG A CA 1
ATOM 996 C C . ARG A 1 128 ? 43.500 3.441 -15.402 1.00 54.47 128 ARG A C 1
ATOM 998 O O . ARG A 1 128 ? 42.732 2.912 -14.602 1.00 54.47 128 ARG A O 1
ATOM 1005 N N . LYS A 1 129 ? 44.577 2.819 -15.899 1.00 55.41 129 LYS A N 1
ATOM 1006 C CA . LYS A 1 129 ? 45.210 1.690 -15.206 1.00 55.41 129 LYS A CA 1
ATOM 1007 C C . LYS A 1 129 ? 45.428 2.137 -13.757 1.00 55.41 129 LYS A C 1
ATOM 1009 O O . LYS A 1 129 ? 46.136 3.114 -13.524 1.00 55.41 129 LYS A O 1
ATOM 1014 N N . ARG A 1 130 ? 44.798 1.458 -12.793 1.00 53.94 130 ARG A N 1
ATOM 1015 C CA . ARG A 1 130 ? 45.183 1.576 -11.383 1.00 53.94 130 ARG A CA 1
ATOM 1016 C C . ARG A 1 130 ? 46.653 1.171 -11.305 1.00 53.94 130 ARG A C 1
ATOM 1018 O O . ARG A 1 130 ? 46.985 0.028 -11.610 1.00 53.94 130 ARG A O 1
ATOM 1025 N N . ARG A 1 131 ? 47.525 2.126 -10.978 1.00 53.78 131 ARG A N 1
ATOM 1026 C CA . ARG A 1 131 ? 48.932 1.869 -10.673 1.00 53.78 131 ARG A CA 1
ATOM 1027 C C . ARG A 1 131 ? 48.940 0.926 -9.469 1.00 53.78 131 ARG A C 1
ATOM 1029 O O . ARG A 1 131 ? 48.483 1.296 -8.395 1.00 53.78 131 ARG A O 1
ATOM 1036 N N . ARG A 1 132 ? 49.329 -0.325 -9.701 1.00 51.09 132 ARG A N 1
ATOM 1037 C CA . ARG A 1 132 ? 49.565 -1.315 -8.652 1.00 51.09 132 ARG A CA 1
ATOM 1038 C C . ARG A 1 132 ? 50.879 -0.892 -8.000 1.00 51.09 132 ARG A C 1
ATOM 1040 O O . ARG A 1 132 ? 51.910 -0.981 -8.660 1.00 51.09 132 ARG A O 1
ATOM 1047 N N . ASP A 1 133 ? 50.827 -0.344 -6.789 1.00 45.09 133 ASP A N 1
ATOM 1048 C CA . ASP A 1 133 ? 52.039 -0.138 -5.995 1.00 45.09 133 ASP A CA 1
ATOM 1049 C C . ASP A 1 133 ? 52.633 -1.516 -5.712 1.00 45.09 133 ASP A C 1
ATOM 1051 O O . ASP A 1 133 ? 52.028 -2.344 -5.033 1.00 45.09 133 ASP A O 1
ATOM 1055 N N . ASN A 1 134 ? 53.780 -1.782 -6.329 1.00 42.22 134 ASN A N 1
ATOM 1056 C CA . ASN A 1 134 ? 54.599 -2.949 -6.068 1.00 42.22 134 ASN A CA 1
ATOM 1057 C C . ASN A 1 134 ? 55.944 -2.412 -5.587 1.00 42.22 134 ASN A C 1
ATOM 1059 O O . ASN A 1 134 ? 56.819 -2.075 -6.382 1.00 42.22 134 ASN A O 1
ATOM 1063 N N . SER A 1 135 ? 56.056 -2.249 -4.275 1.00 45.62 135 SER A N 1
ATOM 1064 C CA . SER A 1 135 ? 57.305 -1.950 -3.592 1.00 45.62 135 SER A CA 1
ATOM 1065 C C . SER A 1 135 ? 58.209 -3.178 -3.658 1.00 45.62 135 SER A C 1
ATOM 1067 O O . SER A 1 135 ? 57.988 -4.121 -2.900 1.00 45.62 135 SER A O 1
ATOM 1069 N N . ASN A 1 136 ? 59.196 -3.181 -4.558 1.00 33.81 136 ASN A N 1
ATOM 1070 C CA . ASN A 1 136 ? 60.428 -3.948 -4.368 1.00 33.81 136 ASN A CA 1
ATOM 1071 C C . ASN A 1 136 ? 61.543 -3.512 -5.339 1.00 33.81 136 ASN A C 1
ATOM 1073 O O . ASN A 1 136 ? 61.323 -3.535 -6.546 1.00 33.81 136 ASN A O 1
ATOM 1077 N N . GLY A 1 137 ? 62.730 -3.218 -4.796 1.00 31.22 137 GLY A N 1
ATOM 1078 C CA . GLY A 1 137 ? 64.020 -3.574 -5.410 1.00 31.22 137 GLY A CA 1
ATOM 1079 C C . GLY A 1 137 ? 64.673 -2.622 -6.425 1.00 31.22 137 GLY A C 1
ATOM 1080 O O . GLY A 1 137 ? 64.355 -2.673 -7.602 1.00 31.22 137 GLY A O 1
ATOM 1081 N N . GLU A 1 138 ? 65.653 -1.854 -5.931 1.00 31.73 138 GLU A N 1
ATOM 1082 C CA . GLU A 1 138 ? 67.033 -1.716 -6.457 1.00 31.73 138 GLU A CA 1
ATOM 1083 C C . GLU A 1 138 ? 67.323 -1.143 -7.869 1.00 31.73 138 GLU A C 1
ATOM 1085 O O . GLU A 1 138 ? 67.083 -1.772 -8.890 1.00 31.73 138 GLU A O 1
ATOM 1090 N N . GLY A 1 139 ? 67.985 0.030 -7.867 1.00 31.66 139 GLY A N 1
ATOM 1091 C CA . GLY A 1 139 ? 69.244 0.341 -8.576 1.00 31.66 139 GLY A CA 1
ATOM 1092 C C . GLY A 1 139 ? 69.309 0.330 -10.113 1.00 31.66 139 GLY A C 1
ATOM 1093 O O . GLY A 1 139 ? 69.282 -0.728 -10.726 1.00 31.66 139 GLY A O 1
ATOM 1094 N N . ASN A 1 140 ? 69.569 1.492 -10.732 1.00 30.08 140 ASN A N 1
ATOM 1095 C CA . ASN A 1 140 ? 70.888 1.870 -11.291 1.00 30.08 140 ASN A CA 1
ATOM 1096 C C . ASN A 1 140 ? 70.780 3.095 -12.235 1.00 30.08 140 ASN A C 1
ATOM 1098 O O . ASN A 1 140 ? 69.835 3.205 -13.016 1.00 30.08 140 ASN A O 1
ATOM 1102 N N . ASP A 1 141 ? 71.770 3.985 -12.156 1.00 35.28 141 ASP A N 1
ATOM 1103 C CA . ASP A 1 141 ? 71.953 5.210 -12.949 1.00 35.28 141 ASP A CA 1
ATOM 1104 C C . ASP A 1 141 ? 72.228 4.954 -14.441 1.00 35.28 141 ASP A C 1
ATOM 1106 O O . ASP A 1 141 ? 72.936 4.007 -14.788 1.00 35.28 141 ASP A O 1
ATOM 1110 N N . SER A 1 142 ? 71.786 5.866 -15.321 1.00 34.94 142 SER A N 1
ATOM 1111 C CA . SER A 1 142 ? 72.573 6.330 -16.488 1.00 34.94 142 SER A CA 1
ATOM 1112 C C . SER A 1 142 ? 72.040 7.662 -17.045 1.00 34.94 142 SER A C 1
ATOM 1114 O O . SER A 1 142 ? 70.860 7.787 -17.370 1.00 34.94 142 SER A O 1
ATOM 1116 N N . GLU A 1 143 ? 72.940 8.638 -17.171 1.00 32.62 143 GLU A N 1
ATOM 1117 C CA . GLU A 1 143 ? 72.783 9.950 -17.814 1.00 32.62 143 GLU A CA 1
ATOM 1118 C C . GLU A 1 143 ? 72.723 9.903 -19.364 1.00 32.62 143 GLU A C 1
ATOM 1120 O O . GLU A 1 143 ? 73.030 8.886 -19.983 1.00 32.62 143 GLU A O 1
ATOM 1125 N N . ALA A 1 144 ? 72.475 11.093 -19.943 1.00 33.50 144 ALA A N 1
ATOM 1126 C CA . ALA A 1 144 ? 72.689 11.557 -21.330 1.00 33.50 144 ALA A CA 1
ATOM 1127 C C . ALA A 1 144 ? 71.530 11.331 -22.330 1.00 33.50 144 ALA A C 1
ATOM 1129 O O . ALA A 1 144 ? 70.922 10.274 -22.378 1.00 33.50 144 ALA A O 1
ATOM 1130 N N . GLY A 1 145 ? 71.158 12.277 -23.199 1.00 30.56 145 GLY A N 1
ATOM 1131 C CA . GLY A 1 145 ? 71.731 13.578 -23.522 1.00 30.56 145 GLY A CA 1
ATOM 1132 C C . GLY A 1 145 ? 70.915 14.312 -24.605 1.00 30.56 145 GLY A C 1
ATOM 1133 O O . GLY A 1 145 ? 69.924 13.804 -25.122 1.00 30.56 145 GLY A O 1
ATOM 1134 N N . ASP A 1 146 ? 71.383 15.530 -24.862 1.00 31.20 146 ASP A N 1
ATOM 1135 C CA . ASP A 1 146 ? 71.060 16.583 -25.838 1.00 31.20 146 ASP A CA 1
ATOM 1136 C C . ASP A 1 146 ? 70.503 16.203 -27.237 1.00 31.20 146 ASP A C 1
ATOM 1138 O O . ASP A 1 146 ? 70.771 15.124 -27.762 1.00 31.20 146 ASP A O 1
ATOM 1142 N N . GLY A 1 147 ? 69.807 17.147 -27.903 1.00 34.47 147 GLY A N 1
ATOM 1143 C CA . GLY A 1 147 ? 69.548 17.031 -29.349 1.00 34.47 147 GLY A CA 1
ATOM 1144 C C . GLY A 1 147 ? 68.472 17.930 -29.979 1.00 34.47 147 GLY A C 1
ATOM 1145 O O . GLY A 1 147 ? 67.387 17.475 -30.325 1.00 34.47 147 GLY A O 1
ATOM 1146 N N . LYS A 1 148 ? 68.813 19.198 -30.228 1.00 44.09 148 LYS A N 1
ATOM 1147 C CA . LYS A 1 148 ? 68.154 20.139 -31.165 1.00 44.09 148 LYS A CA 1
ATOM 1148 C C . LYS A 1 148 ? 68.167 19.601 -32.616 1.00 44.09 148 LYS A C 1
ATOM 1150 O O . LYS A 1 148 ? 69.237 19.201 -33.069 1.00 44.09 148 LYS A O 1
ATOM 1155 N N . LYS A 1 149 ? 67.083 19.741 -33.405 1.00 44.28 149 LYS A N 1
ATOM 1156 C CA . LYS A 1 149 ? 67.189 20.099 -34.845 1.00 44.28 149 LYS A CA 1
ATOM 1157 C C . LYS A 1 149 ? 65.875 20.523 -35.514 1.00 44.28 149 LYS A C 1
ATOM 1159 O O . LYS A 1 149 ? 64.845 19.872 -35.398 1.00 44.28 149 LYS A O 1
ATOM 1164 N N . ASP A 1 150 ? 66.004 21.631 -36.233 1.00 45.53 150 ASP A N 1
ATOM 1165 C CA . ASP A 1 150 ? 65.054 22.347 -37.080 1.00 45.53 150 ASP A CA 1
ATOM 1166 C C . ASP A 1 150 ? 64.552 21.612 -38.344 1.00 45.53 150 ASP A C 1
ATOM 1168 O O . ASP A 1 150 ? 65.167 20.658 -38.816 1.00 45.53 150 ASP A O 1
ATOM 1172 N N . LYS A 1 151 ? 63.556 22.281 -38.961 1.00 41.44 151 LYS A N 1
ATOM 1173 C CA . LYS A 1 151 ? 63.206 22.424 -40.398 1.00 41.44 151 LYS A CA 1
ATOM 1174 C C . LYS A 1 151 ? 62.044 21.599 -40.989 1.00 41.44 151 LYS A C 1
ATOM 1176 O O . LY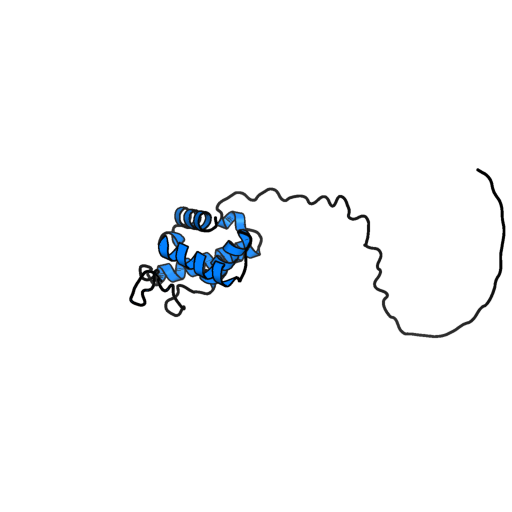S A 1 151 ? 62.210 20.461 -41.394 1.00 41.44 151 LYS A O 1
ATOM 1181 N N . LYS A 1 152 ? 60.912 22.310 -41.125 1.00 38.69 152 LYS A N 1
ATOM 1182 C CA . LYS A 1 152 ? 60.322 22.882 -42.363 1.00 38.69 152 LYS A CA 1
ATOM 1183 C C . LYS A 1 152 ? 59.819 21.961 -43.500 1.00 38.69 152 LYS A C 1
ATOM 1185 O O . LYS A 1 152 ? 60.543 21.114 -44.002 1.00 38.69 152 LYS A O 1
ATOM 1190 N N . ASP A 1 153 ? 58.650 22.399 -43.984 1.00 36.09 153 ASP A N 1
ATOM 1191 C CA . ASP A 1 153 ? 57.987 22.263 -45.293 1.00 36.09 153 ASP A CA 1
ATOM 1192 C C . ASP A 1 153 ? 57.106 21.031 -45.566 1.00 36.09 153 ASP A C 1
ATOM 1194 O O . ASP A 1 153 ? 57.483 19.880 -45.360 1.00 36.09 153 ASP A O 1
ATOM 1198 N N . GLY A 1 154 ? 55.912 21.364 -46.070 1.00 43.50 154 GLY A N 1
ATOM 1199 C CA . GLY A 1 154 ? 54.792 20.523 -46.471 1.00 43.50 154 GLY A CA 1
ATOM 1200 C C . GLY A 1 154 ? 53.526 21.365 -46.503 1.00 43.50 154 GLY A C 1
ATOM 1201 O O . GLY A 1 154 ? 52.748 21.249 -45.533 1.00 43.50 154 GLY A O 1
#

InterPro domains:
  IPR006561 DZF domain [PS51703] (1-154)
  IPR006561 DZF domain [SM00572] (1-115)
  IPR049402 DZF domain, C-terminal [PF20965] (2-114)

pLDDT: mean 81.51, std 22.0, range [30.08, 98.44]

Secondary structure (DSSP, 8-state):
-HHHHHHHHHHH-GGGTTS-HHHHHHHHHHHHHTTSS---HHHHHHHHHHHHHTTTTSTTS---B-TTSSS--BTTTTS-HHHHHHHHHHHHHHHHHHHTT-HHHHTTSPPPP------TTTTS------------------------------

Radius of gyration: 29.69 Å; chains: 1; bounding box: 86×36×65 Å

Organism: NCBI:txid36148

Sequence (154 aa):
MIIRILRDLCRRNPTWAPLNPWAMELLTEKVVSSAGGPMPPGEALRRILEALSSGVLLPQGPGLLDPCEKEPVDASAGLTPQQREDLTASAQHALRLFAFRQIHKVLGMEMLPQTKFIPKYNNYRFGRKRRRDNSNGEGNDSEAGDGKKDKKDG

Foldseek 3Di:
DLLVLLVVLLVVDVLNVLCDSVNSVQLLCVQCVVPVDDDDNLVSLLSSLVCLLVLCPAPPHPARFDPVDPDRDHPSVSDDNVSSVSSNVVSNVCNVCSVVVNVCVSSVHDDDPDPPCPPPDPPDDPPDDPPDDDDDDDDDDDDDDDDDDDDDDD